Protein AF-A0A4V6XVM8-F1 (afdb_monomer_lite)

Foldseek 3Di:
DKDFPDDDQQKTKMKDKDADPDQDQDPFKDKDKDADDPDPPQKDWPWKWWADPVCRVPIGTDDCVQWDWDADPVGIMIMGMDGPDPSPCSDSMIMMMIMIGRVVSLFDWDWPDPDDDFDADPVCHDDFFDFRDATDTDGNVNDQFFDFDDDPDPDDCWGADGRGRGIGRD

Secondary structure (DSSP, 8-state):
-EEEEEEETTEEEEEEEEE-S--S---S-EEEEEEPPS--TT-EEEEEEEE-TT-TT-EEEPPGGGEEEEEETTEEEEEEEE----TT---SEEEEEEEEE-GGGGTS-EES-S------BTTBPPPTT-EEEE--EE-TT-PPP------SSSS-SEEE-TTT-EEEE-

Radius of gyration: 24.39 Å; chains: 1; bounding box: 61×29×64 Å

Organism: Steinernema carpocapsae (NCBI:txid34508)

Sequence (170 aa):
MQEEVGDFSGRRRFLAAFTHVNINKAVGPVLCAFNYPDVPPNFVVEQISHVDPQQSANRRTLNLDKIWVGQQEGGRTLNFVDDQLPPESSFDQLFYEVVLGDPDDLHKPTFGDDKYRIDVRADDWPKVGSNLGTVGARSPTHSEIRYHLVSNGNAPYFGVNTKTGETLES

pLDDT: mean 79.05, std 11.27, range [45.0, 93.31]

Structure (mmCIF, N/CA/C/O backbone):
data_AF-A0A4V6XVM8-F1
#
_entry.id   AF-A0A4V6XVM8-F1
#
loop_
_atom_site.group_PDB
_atom_site.id
_atom_site.type_symbol
_atom_site.label_atom_id
_atom_site.label_alt_id
_atom_site.label_comp_id
_atom_site.label_asym_id
_atom_site.label_entity_id
_atom_site.label_seq_id
_atom_site.pdbx_PDB_ins_code
_atom_site.Cartn_x
_atom_site.Cartn_y
_atom_site.Cartn_z
_atom_site.occupancy
_atom_site.B_iso_or_equiv
_atom_site.auth_seq_id
_atom_site.auth_comp_id
_atom_site.auth_asym_id
_atom_site.auth_atom_id
_atom_site.pdbx_PDB_model_num
ATOM 1 N N . MET A 1 1 ? 7.749 -7.940 -23.009 1.00 62.88 1 MET A N 1
ATOM 2 C CA . MET A 1 1 ? 6.461 -8.636 -22.753 1.00 62.88 1 MET A CA 1
ATOM 3 C C . MET A 1 1 ? 5.921 -8.126 -21.426 1.00 62.88 1 MET A C 1
ATOM 5 O O . MET A 1 1 ? 6.738 -7.871 -20.552 1.00 62.88 1 MET A O 1
ATOM 9 N N . GLN A 1 2 ? 4.611 -7.927 -21.286 1.00 68.12 2 GLN A N 1
ATOM 10 C CA . GLN A 1 2 ? 3.985 -7.458 -20.045 1.00 68.12 2 GLN A CA 1
ATOM 11 C C . GLN A 1 2 ? 2.828 -8.387 -19.689 1.00 68.12 2 GLN A C 1
ATOM 13 O O . GLN A 1 2 ? 2.038 -8.730 -20.566 1.00 68.12 2 GLN A O 1
ATOM 18 N N . GLU A 1 3 ? 2.742 -8.764 -18.420 1.00 79.75 3 GLU A N 1
ATOM 19 C CA . GLU A 1 3 ? 1.711 -9.653 -17.893 1.00 79.75 3 GLU A CA 1
ATOM 20 C C . GLU A 1 3 ? 1.227 -9.131 -16.537 1.00 79.75 3 GLU A C 1
ATOM 22 O O . GLU A 1 3 ? 2.029 -8.732 -15.691 1.00 79.75 3 GLU A O 1
ATOM 27 N N . GLU A 1 4 ? -0.088 -9.090 -16.329 1.00 78.75 4 GLU A N 1
ATOM 28 C CA . GLU A 1 4 ? -0.652 -8.865 -14.998 1.00 78.75 4 GLU A CA 1
ATOM 29 C C . GLU A 1 4 ? -0.533 -10.160 -14.200 1.00 78.75 4 GLU A C 1
ATOM 31 O O . GLU A 1 4 ? -1.024 -11.204 -14.619 1.00 78.75 4 GLU A O 1
ATOM 36 N N . VAL A 1 5 ? 0.135 -10.092 -13.052 1.00 77.75 5 VAL A N 1
ATOM 37 C CA . VAL A 1 5 ? 0.465 -11.277 -12.249 1.00 77.75 5 VAL A CA 1
ATOM 38 C C . VAL A 1 5 ? -0.345 -11.358 -10.952 1.00 77.75 5 VAL A C 1
ATOM 40 O O . VAL A 1 5 ? -0.203 -12.326 -10.207 1.00 77.75 5 VAL A O 1
ATOM 43 N N . GLY A 1 6 ? -1.210 -10.374 -10.670 1.00 73.31 6 GLY A N 1
ATOM 44 C CA . GLY A 1 6 ? -2.211 -10.487 -9.607 1.00 73.31 6 GLY A CA 1
ATOM 45 C C . GLY A 1 6 ? -2.846 -9.179 -9.122 1.00 73.31 6 GLY A C 1
ATOM 46 O O . GLY A 1 6 ? -2.310 -8.084 -9.313 1.00 73.31 6 GLY A O 1
ATOM 47 N N . ASP A 1 7 ? -3.964 -9.352 -8.412 1.00 67.69 7 ASP A N 1
ATOM 48 C CA . ASP A 1 7 ? -4.697 -8.344 -7.639 1.00 67.69 7 ASP A CA 1
ATOM 49 C C . ASP A 1 7 ? -4.656 -8.734 -6.154 1.00 67.69 7 ASP A C 1
ATOM 51 O O . ASP A 1 7 ? -4.994 -9.866 -5.795 1.00 67.69 7 ASP A O 1
ATOM 55 N N . PHE A 1 8 ? -4.215 -7.830 -5.282 1.00 60.00 8 PHE A N 1
ATOM 56 C CA . PHE A 1 8 ? -4.250 -8.050 -3.836 1.00 60.00 8 PHE A CA 1
ATOM 57 C C . PHE A 1 8 ? -4.456 -6.732 -3.097 1.00 60.00 8 PHE A C 1
ATOM 59 O O . PHE A 1 8 ? -3.698 -5.777 -3.258 1.00 60.00 8 PHE A O 1
ATOM 66 N N . SER A 1 9 ? -5.469 -6.699 -2.227 1.00 62.19 9 SER A N 1
ATOM 67 C CA . SER A 1 9 ? -5.700 -5.593 -1.287 1.00 62.19 9 SER A CA 1
ATOM 68 C C . SER A 1 9 ? -5.725 -4.206 -1.953 1.00 62.19 9 SER A C 1
ATOM 70 O O . SER A 1 9 ? -5.069 -3.290 -1.461 1.00 62.19 9 SER A O 1
ATOM 72 N N . GLY A 1 10 ? -6.419 -4.072 -3.090 1.00 69.44 10 GLY A N 1
ATOM 73 C CA . GLY A 1 10 ? -6.536 -2.801 -3.822 1.00 69.44 10 GLY A CA 1
ATOM 74 C C . GLY A 1 10 ? -5.326 -2.448 -4.696 1.00 69.44 10 GLY A C 1
ATOM 75 O O . GLY A 1 10 ? -5.303 -1.385 -5.308 1.00 69.44 10 GLY A O 1
ATOM 76 N N . ARG A 1 11 ? -4.325 -3.332 -4.795 1.00 78.81 11 ARG A N 1
ATOM 77 C CA . ARG A 1 11 ? -3.128 -3.141 -5.626 1.00 78.81 11 ARG A CA 1
ATOM 78 C C . ARG A 1 11 ? -3.167 -4.014 -6.866 1.00 78.81 11 ARG A C 1
ATOM 80 O O . ARG A 1 11 ? -3.617 -5.156 -6.829 1.00 78.81 11 ARG A O 1
ATOM 87 N N . ARG A 1 12 ? -2.617 -3.491 -7.956 1.00 82.31 12 ARG A N 1
ATOM 88 C CA . ARG A 1 12 ? -2.379 -4.209 -9.209 1.00 82.31 12 ARG A CA 1
ATOM 89 C C . ARG A 1 12 ? -0.889 -4.453 -9.375 1.00 82.31 12 ARG A C 1
ATOM 91 O O . ARG A 1 12 ? -0.083 -3.536 -9.202 1.00 82.31 12 ARG A O 1
ATOM 98 N N . ARG A 1 13 ? -0.521 -5.684 -9.718 1.00 84.44 13 ARG A N 1
ATOM 99 C CA . ARG A 1 13 ? 0.873 -6.082 -9.911 1.00 84.44 13 ARG A CA 1
ATOM 100 C C . ARG A 1 13 ? 1.098 -6.574 -11.328 1.00 84.44 13 ARG A C 1
ATOM 102 O O . ARG A 1 13 ? 0.418 -7.481 -11.800 1.00 84.44 13 ARG A O 1
ATOM 109 N N . PHE A 1 14 ? 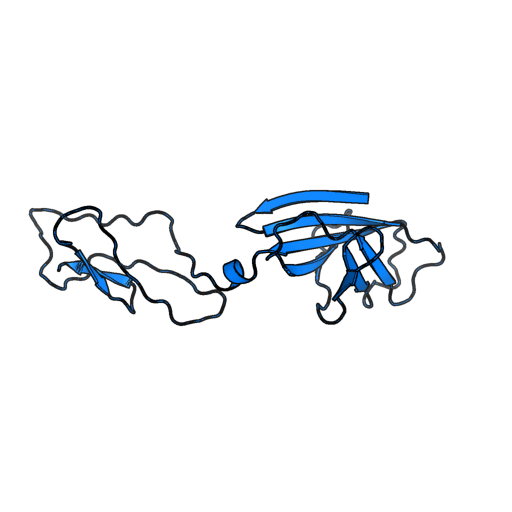2.115 -6.017 -11.966 1.00 85.69 14 PHE A N 1
ATOM 110 C CA . PHE A 1 14 ? 2.497 -6.345 -13.332 1.00 85.69 14 PHE A CA 1
ATOM 111 C C . PHE A 1 14 ? 3.947 -6.804 -13.375 1.00 85.69 14 PHE A C 1
ATOM 113 O O . PHE A 1 14 ? 4.802 -6.227 -12.707 1.00 85.69 14 PHE A O 1
ATOM 120 N N . LEU A 1 15 ? 4.223 -7.815 -14.189 1.00 84.12 15 LEU A N 1
ATOM 121 C CA . LEU A 1 15 ? 5.567 -8.238 -14.544 1.00 84.12 15 LEU A CA 1
ATOM 122 C C . LEU A 1 15 ? 5.879 -7.740 -15.956 1.00 84.12 15 LEU A C 1
ATOM 124 O O . LEU A 1 15 ? 5.126 -7.986 -16.899 1.00 84.12 15 LEU A O 1
ATOM 128 N N . ALA A 1 16 ? 6.996 -7.039 -16.103 1.00 82.56 16 ALA A N 1
ATOM 129 C CA . ALA A 1 16 ? 7.480 -6.527 -17.373 1.00 82.56 16 ALA A CA 1
ATOM 130 C C . ALA A 1 16 ? 8.868 -7.099 -17.675 1.00 82.56 16 ALA A C 1
ATOM 132 O O . ALA A 1 16 ? 9.799 -6.966 -16.882 1.00 82.56 16 ALA A O 1
ATOM 133 N N . ALA A 1 17 ? 8.996 -7.722 -18.844 1.00 79.00 17 ALA A N 1
ATOM 134 C CA . ALA A 1 17 ? 10.245 -8.244 -19.379 1.00 79.00 17 ALA A CA 1
ATOM 135 C C . ALA A 1 17 ? 10.784 -7.310 -20.468 1.00 79.00 17 ALA A C 1
ATOM 137 O O . ALA A 1 17 ? 10.093 -7.040 -21.463 1.00 79.00 17 ALA A O 1
ATOM 138 N N . PHE A 1 18 ? 12.026 -6.871 -20.290 1.00 71.94 18 PHE A N 1
ATOM 139 C CA . PHE A 1 18 ? 12.750 -5.977 -21.182 1.00 71.94 18 PHE A CA 1
ATOM 140 C C . PHE A 1 18 ? 13.878 -6.747 -21.853 1.00 71.94 18 PHE A C 1
ATOM 142 O O . PHE A 1 18 ? 14.756 -7.296 -21.190 1.00 71.94 18 PHE A O 1
ATOM 149 N N . THR A 1 19 ? 13.861 -6.783 -23.182 1.00 63.94 19 THR A N 1
ATOM 150 C CA . THR A 1 19 ? 14.954 -7.349 -23.973 1.00 63.94 19 THR A CA 1
ATOM 151 C C . THR A 1 19 ? 15.962 -6.245 -24.255 1.00 63.94 19 THR A C 1
ATOM 153 O O . THR A 1 19 ? 15.602 -5.200 -24.800 1.00 63.94 19 THR A O 1
ATOM 156 N N . HIS A 1 20 ? 17.218 -6.450 -23.869 1.00 60.12 20 HIS A N 1
ATOM 157 C CA . HIS A 1 20 ? 18.262 -5.459 -24.100 1.00 60.12 20 HIS A CA 1
ATOM 158 C C . HIS A 1 20 ? 18.652 -5.451 -25.588 1.00 60.12 20 HIS A C 1
ATOM 160 O O . HIS A 1 20 ? 18.952 -6.497 -26.158 1.00 60.12 20 HIS A O 1
ATOM 166 N N . VAL A 1 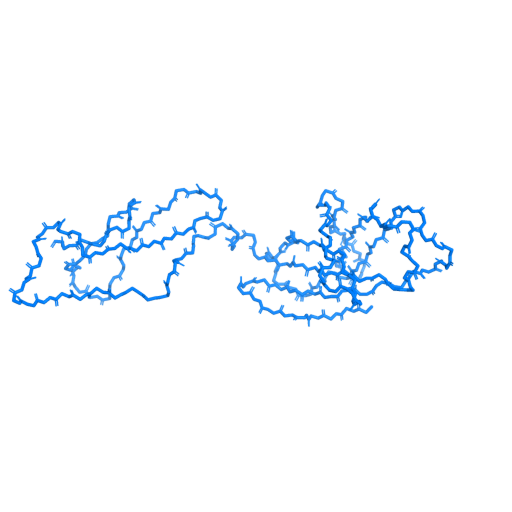21 ? 18.653 -4.281 -26.239 1.00 52.34 21 VAL A N 1
ATOM 167 C CA . VAL A 1 21 ? 18.908 -4.174 -27.696 1.00 52.34 21 VAL A CA 1
ATOM 168 C C . VAL A 1 21 ? 20.412 -4.217 -28.034 1.00 52.34 21 VAL A C 1
ATOM 170 O O . VAL A 1 21 ? 20.781 -4.388 -29.190 1.00 52.34 21 VAL A O 1
ATOM 173 N N . ASN A 1 22 ? 21.304 -4.127 -27.038 1.00 46.09 22 ASN A N 1
ATOM 174 C CA . ASN A 1 22 ? 22.755 -4.238 -27.232 1.00 46.09 22 ASN A CA 1
ATOM 175 C C . ASN A 1 22 ? 23.372 -5.297 -26.309 1.00 46.09 22 ASN A C 1
ATOM 177 O O . ASN A 1 22 ? 23.308 -5.183 -25.087 1.00 46.09 22 ASN A O 1
ATOM 181 N N . ILE A 1 23 ? 23.997 -6.305 -26.922 1.00 45.00 23 ILE A N 1
ATOM 182 C CA . ILE A 1 23 ? 24.471 -7.566 -26.317 1.00 45.00 23 ILE A CA 1
ATOM 183 C C . ILE A 1 23 ? 25.898 -7.455 -25.741 1.00 45.00 23 ILE A C 1
ATOM 185 O O . ILE A 1 23 ? 26.593 -8.449 -25.553 1.00 45.00 23 ILE A O 1
ATOM 189 N N . ASN A 1 24 ? 26.370 -6.249 -25.431 1.00 45.44 24 ASN A N 1
ATOM 190 C CA . ASN A 1 24 ? 27.608 -6.092 -24.674 1.00 45.44 24 ASN A CA 1
ATOM 191 C C . ASN A 1 24 ? 27.225 -5.778 -23.234 1.00 45.44 24 ASN A C 1
ATOM 193 O O . ASN A 1 24 ? 26.789 -4.662 -22.971 1.00 45.44 24 ASN A O 1
ATOM 197 N N . LYS A 1 25 ? 27.335 -6.802 -22.367 1.00 53.25 25 LYS A N 1
ATOM 198 C CA . LYS A 1 25 ? 27.224 -6.787 -20.893 1.00 53.25 25 LYS A CA 1
ATOM 199 C C . LYS A 1 25 ? 26.975 -5.379 -20.354 1.00 53.25 25 LYS A C 1
ATOM 201 O O . LYS A 1 25 ? 27.905 -4.574 -20.344 1.00 53.25 25 LYS A O 1
ATOM 206 N N . ALA A 1 26 ? 25.736 -5.071 -19.972 1.00 52.47 26 ALA A N 1
ATOM 207 C CA . ALA A 1 26 ? 25.386 -3.745 -19.484 1.00 52.47 26 ALA A CA 1
ATOM 208 C C . ALA A 1 26 ? 26.223 -3.424 -18.233 1.00 52.47 26 ALA A C 1
ATOM 210 O O . ALA A 1 26 ? 25.958 -3.918 -17.142 1.00 52.47 26 ALA A O 1
ATOM 211 N N . VAL A 1 27 ? 27.269 -2.617 -18.406 1.00 55.53 27 VAL A N 1
ATOM 212 C CA . VAL A 1 27 ? 28.025 -2.022 -17.306 1.00 55.53 27 VAL A CA 1
ATOM 213 C C . VAL A 1 27 ? 27.493 -0.603 -17.152 1.00 55.53 27 VAL A C 1
ATOM 215 O O . VAL A 1 27 ? 27.969 0.314 -17.818 1.00 55.53 27 VAL A O 1
ATOM 218 N N . GLY A 1 28 ? 26.463 -0.427 -16.323 1.00 67.00 28 GLY A N 1
ATOM 219 C CA . GLY A 1 28 ? 25.932 0.895 -15.988 1.00 67.00 28 GLY A CA 1
ATOM 220 C C . GLY A 1 28 ? 24.405 1.004 -16.006 1.00 67.00 28 GLY A C 1
ATOM 221 O O . GLY A 1 28 ? 23.713 -0.010 -16.090 1.00 67.00 28 GLY A O 1
ATOM 222 N N . PRO A 1 29 ? 23.879 2.239 -15.896 1.00 76.94 29 PRO A N 1
ATOM 223 C CA . PRO A 1 29 ? 22.449 2.477 -15.779 1.00 76.94 29 PRO A CA 1
ATOM 224 C C . PRO A 1 29 ? 21.668 2.084 -17.030 1.00 76.94 29 PRO A C 1
ATOM 226 O O . PRO A 1 29 ? 22.068 2.417 -18.146 1.00 76.94 29 PRO A O 1
ATOM 229 N N . VAL A 1 30 ? 20.516 1.448 -16.833 1.00 80.69 30 VAL A N 1
ATOM 230 C CA . VAL A 1 30 ? 19.588 1.083 -17.907 1.00 80.69 30 VAL A CA 1
ATOM 231 C C . VAL A 1 30 ? 18.341 1.951 -17.814 1.00 80.69 30 VAL A C 1
ATOM 233 O O . VAL A 1 30 ? 17.732 2.075 -16.753 1.00 80.69 30 VAL A O 1
ATOM 236 N N . LEU A 1 31 ? 17.968 2.565 -18.938 1.00 84.06 31 LEU A N 1
ATOM 237 C CA . LEU A 1 31 ? 16.691 3.251 -19.094 1.00 84.06 31 LEU A CA 1
ATOM 238 C C . LEU A 1 31 ? 15.644 2.247 -19.573 1.00 84.06 31 LEU A C 1
ATOM 240 O O . LEU A 1 31 ? 15.772 1.676 -20.656 1.00 84.06 31 LEU A O 1
ATOM 244 N N . CYS A 1 32 ? 14.590 2.090 -18.788 1.00 83.88 32 CYS A N 1
ATOM 245 C CA . CYS A 1 32 ? 13.455 1.239 -19.096 1.00 83.88 32 CYS A CA 1
ATOM 246 C C . CYS A 1 32 ? 12.224 2.103 -19.368 1.00 83.88 32 CYS A C 1
ATOM 248 O O . CYS A 1 32 ? 11.963 3.077 -18.661 1.00 83.88 32 CYS A O 1
ATOM 250 N N . ALA A 1 33 ? 11.448 1.725 -20.380 1.00 86.06 33 ALA A N 1
ATOM 251 C CA . ALA A 1 33 ? 10.187 2.367 -20.722 1.00 86.06 33 ALA A CA 1
ATOM 252 C C . ALA A 1 33 ? 9.150 1.296 -21.057 1.00 86.06 33 ALA A C 1
ATOM 254 O O . ALA A 1 33 ? 9.410 0.417 -21.880 1.00 86.06 33 ALA A O 1
ATOM 255 N N . PHE A 1 34 ? 7.984 1.356 -20.422 1.00 84.31 34 PHE A N 1
ATOM 256 C CA . PHE A 1 34 ? 6.887 0.433 -20.693 1.00 84.31 34 PHE A CA 1
ATOM 257 C C . PHE A 1 34 ? 5.545 1.157 -20.716 1.00 84.31 34 PHE A C 1
ATOM 259 O O . PHE A 1 34 ? 5.373 2.198 -20.079 1.00 84.31 34 PHE A O 1
ATOM 266 N N . ASN A 1 35 ? 4.592 0.608 -21.466 1.00 87.12 35 ASN A N 1
ATOM 267 C CA . ASN A 1 35 ? 3.253 1.175 -21.558 1.00 87.12 35 ASN A CA 1
ATOM 268 C C . ASN A 1 35 ? 2.613 1.194 -20.172 1.00 87.12 35 ASN A C 1
ATOM 270 O O . ASN A 1 35 ? 2.585 0.179 -19.475 1.00 87.12 35 ASN A O 1
ATOM 274 N N . TYR A 1 36 ? 2.106 2.354 -19.769 1.00 86.19 36 TYR A N 1
ATOM 275 C CA . TYR A 1 36 ? 1.435 2.469 -18.488 1.00 86.19 36 TYR A CA 1
ATOM 276 C C . TYR A 1 36 ? 0.210 1.536 -18.492 1.00 86.19 36 TYR A C 1
ATOM 278 O O . TYR A 1 36 ? -0.560 1.588 -19.455 1.00 86.19 36 TYR A O 1
ATOM 286 N N . PRO A 1 37 ? 0.033 0.669 -17.478 1.00 85.06 37 PRO A N 1
ATOM 287 C CA . PRO A 1 37 ? -1.048 -0.309 -17.485 1.00 85.06 37 PRO A CA 1
ATOM 288 C C . PRO A 1 37 ? -2.425 0.365 -17.471 1.00 85.06 37 PRO A C 1
ATOM 290 O O . PRO A 1 37 ? -2.569 1.470 -16.945 1.00 85.06 37 PRO A O 1
ATOM 293 N N . ASP A 1 38 ? -3.437 -0.314 -18.011 1.00 86.44 38 ASP A N 1
ATOM 294 C CA . ASP A 1 38 ? -4.829 0.136 -17.922 1.00 86.44 38 ASP A CA 1
ATOM 295 C C . ASP A 1 38 ? -5.358 -0.115 -16.500 1.00 86.44 38 ASP A C 1
ATOM 297 O O . ASP A 1 38 ? -5.842 -1.195 -16.164 1.00 86.44 38 ASP A O 1
ATOM 301 N N . VAL A 1 39 ? -5.152 0.867 -15.623 1.00 85.44 39 VAL A N 1
ATOM 302 C CA . VAL A 1 39 ? -5.564 0.858 -14.212 1.00 85.44 39 VAL A CA 1
ATOM 303 C C . VAL A 1 39 ? -6.444 2.074 -13.918 1.00 85.44 39 VAL A C 1
ATOM 305 O O . VAL A 1 39 ? -6.398 3.054 -14.669 1.00 85.44 39 VAL A O 1
ATOM 308 N N . PRO A 1 40 ? -7.231 2.059 -12.823 1.00 84.88 40 PRO A N 1
ATOM 309 C CA . PRO A 1 40 ? -8.036 3.211 -12.440 1.00 84.88 40 PRO A CA 1
ATOM 310 C C . PRO A 1 40 ? -7.217 4.518 -12.390 1.00 84.88 40 PRO A C 1
ATOM 312 O O . PRO A 1 40 ? -6.057 4.494 -11.974 1.00 84.88 40 PRO A O 1
ATOM 315 N N . PRO A 1 41 ? -7.788 5.676 -12.779 1.00 82.50 41 PRO A N 1
ATOM 316 C CA . PRO A 1 41 ? -7.028 6.921 -12.948 1.00 82.50 41 PRO A CA 1
ATOM 317 C C . PRO A 1 41 ? -6.317 7.430 -11.689 1.00 82.50 41 PRO A C 1
ATOM 319 O O . PRO A 1 41 ? -5.347 8.176 -11.799 1.00 82.50 41 PRO A O 1
ATOM 322 N N . ASN A 1 42 ? -6.816 7.057 -10.511 1.00 82.75 42 ASN A N 1
ATOM 323 C CA . ASN A 1 42 ? -6.252 7.422 -9.217 1.00 82.75 42 ASN A CA 1
ATOM 324 C C . ASN A 1 42 ? -5.035 6.575 -8.826 1.00 82.75 42 ASN A C 1
ATOM 326 O O . ASN A 1 42 ? -4.331 6.955 -7.898 1.00 82.75 42 ASN A O 1
ATOM 330 N N . PHE A 1 43 ? -4.759 5.462 -9.510 1.00 85.44 43 PHE A N 1
ATOM 331 C CA . PHE A 1 43 ? -3.646 4.593 -9.147 1.00 85.44 43 PHE A CA 1
ATOM 332 C C . PHE A 1 43 ? -2.303 5.270 -9.430 1.00 85.44 43 PHE A C 1
ATOM 334 O O . PHE A 1 43 ? -2.077 5.849 -10.497 1.00 85.44 43 PHE A O 1
ATOM 341 N N . VAL A 1 44 ? -1.386 5.144 -8.475 1.00 85.75 44 VAL A N 1
ATOM 342 C CA . VAL A 1 44 ? -0.005 5.615 -8.584 1.00 85.75 44 VAL A CA 1
ATOM 343 C C . VAL A 1 44 ? 0.959 4.439 -8.542 1.00 85.75 44 VAL A C 1
ATOM 345 O O . VAL A 1 44 ? 0.618 3.343 -8.101 1.00 85.75 44 VAL A O 1
ATOM 348 N N . VAL A 1 45 ? 2.179 4.659 -9.029 1.00 87.75 45 VAL A N 1
ATOM 349 C CA . VAL A 1 45 ? 3.252 3.665 -8.931 1.00 87.75 45 VAL A CA 1
ATOM 350 C C . VAL A 1 45 ? 3.757 3.672 -7.496 1.00 87.75 45 VAL A C 1
ATOM 352 O O . VAL A 1 45 ? 4.334 4.662 -7.056 1.00 87.75 45 VAL A O 1
ATOM 355 N N . GLU A 1 46 ? 3.545 2.577 -6.776 1.00 84.06 46 GLU A N 1
ATOM 356 C CA . GLU A 1 46 ? 4.017 2.431 -5.396 1.00 84.06 46 GLU A CA 1
ATOM 357 C C . GLU A 1 46 ? 5.444 1.886 -5.358 1.00 84.06 46 GLU A C 1
ATOM 359 O O . GLU A 1 46 ? 6.260 2.290 -4.532 1.00 84.06 46 GLU A O 1
ATOM 364 N N . GLN A 1 47 ? 5.746 0.939 -6.249 1.00 86.94 47 GLN A N 1
ATOM 365 C CA . GLN A 1 47 ? 7.007 0.216 -6.221 1.00 86.94 47 GLN A CA 1
ATOM 366 C C . GLN A 1 47 ? 7.357 -0.327 -7.601 1.00 86.94 47 GLN A C 1
ATOM 368 O O . GLN A 1 47 ? 6.519 -0.904 -8.292 1.00 86.94 47 GLN A O 1
ATOM 373 N N . ILE A 1 48 ? 8.634 -0.221 -7.961 1.00 88.81 48 ILE A N 1
ATOM 374 C CA . ILE A 1 48 ? 9.237 -1.018 -9.029 1.00 88.81 48 ILE A CA 1
ATOM 375 C C . ILE A 1 48 ? 10.353 -1.844 -8.412 1.00 88.81 48 ILE A C 1
ATOM 377 O O . ILE A 1 48 ? 11.121 -1.361 -7.576 1.00 88.81 48 ILE A O 1
ATOM 381 N N . SER A 1 49 ? 10.439 -3.113 -8.781 1.00 89.19 49 SER A N 1
ATOM 382 C CA . SER A 1 49 ? 11.507 -3.990 -8.324 1.00 89.19 49 SER A CA 1
ATOM 383 C C . SER A 1 49 ? 12.088 -4.791 -9.461 1.00 89.19 49 SER A C 1
ATOM 385 O O . SER A 1 49 ? 11.341 -5.394 -10.219 1.00 89.19 49 SER A O 1
ATOM 387 N N . HIS A 1 50 ? 13.412 -4.847 -9.534 1.00 87.50 50 HIS A N 1
ATOM 388 C CA . HIS A 1 50 ? 14.090 -5.848 -10.340 1.00 87.50 50 HIS A CA 1
ATOM 389 C C . HIS A 1 50 ? 13.859 -7.227 -9.715 1.00 87.50 50 HIS A C 1
ATOM 391 O O . HIS A 1 50 ? 13.989 -7.386 -8.494 1.00 87.50 50 HIS A O 1
ATOM 397 N N . VAL A 1 51 ? 13.505 -8.199 -10.548 1.00 85.12 51 VAL A N 1
ATOM 398 C CA . VAL A 1 51 ? 13.241 -9.581 -10.156 1.00 85.12 51 VAL A CA 1
ATOM 399 C C . VAL A 1 51 ? 14.146 -10.486 -10.974 1.00 85.12 51 VAL A C 1
ATOM 401 O O . VAL A 1 51 ? 14.142 -10.423 -12.198 1.00 85.12 51 VAL A O 1
ATOM 404 N N . ASP A 1 52 ? 14.896 -11.355 -10.304 1.00 76.88 52 ASP A N 1
ATOM 405 C CA . ASP A 1 52 ? 15.565 -12.465 -10.975 1.00 76.88 52 ASP A CA 1
ATOM 406 C C . ASP A 1 52 ? 14.592 -13.659 -11.049 1.00 76.88 52 ASP A C 1
ATOM 408 O O . ASP A 1 52 ? 14.232 -14.216 -10.006 1.00 76.88 52 ASP A O 1
ATOM 412 N N . PRO A 1 53 ? 14.134 -14.076 -12.245 1.00 67.25 53 PRO A N 1
ATOM 413 C CA . PRO A 1 53 ? 13.210 -15.200 -12.376 1.00 67.25 53 PRO A CA 1
ATOM 414 C C . PRO A 1 53 ? 13.831 -16.543 -11.965 1.00 67.25 53 PRO A C 1
ATOM 416 O O . PRO A 1 53 ? 13.094 -17.466 -11.623 1.00 67.25 53 PRO A O 1
ATOM 419 N N . GLN A 1 54 ? 15.163 -16.675 -11.975 1.00 66.12 54 GLN A N 1
ATOM 420 C CA . GLN A 1 54 ? 15.859 -17.882 -11.518 1.00 66.12 54 GLN A CA 1
ATOM 421 C C . GLN A 1 54 ? 16.123 -17.868 -10.008 1.00 66.12 54 GLN A C 1
ATOM 423 O O . GLN A 1 54 ? 16.322 -18.923 -9.405 1.00 66.12 54 GLN A O 1
ATOM 428 N N . GLN A 1 55 ? 16.098 -16.689 -9.384 1.00 64.12 55 GLN A N 1
ATOM 429 C CA . GLN A 1 55 ? 16.316 -16.500 -7.952 1.00 64.12 55 GLN A CA 1
ATOM 430 C C . GLN A 1 55 ? 15.269 -15.541 -7.383 1.00 64.12 55 GLN A C 1
ATOM 432 O O . GLN A 1 55 ? 15.592 -14.440 -6.953 1.00 64.12 55 GLN A O 1
ATOM 437 N N . SER A 1 56 ? 14.006 -15.968 -7.339 1.00 57.53 56 SER A N 1
ATOM 438 C CA . SER A 1 56 ? 12.860 -15.130 -6.940 1.00 57.53 56 SER A CA 1
ATOM 439 C C . SER A 1 56 ? 12.968 -14.479 -5.548 1.00 57.53 56 SER A C 1
ATOM 441 O O . SER A 1 56 ? 12.267 -13.506 -5.272 1.00 57.53 56 SER A O 1
ATOM 443 N N . ALA A 1 57 ? 13.859 -14.970 -4.677 1.00 57.91 57 ALA A N 1
ATOM 444 C CA . ALA A 1 57 ? 14.192 -14.346 -3.394 1.00 57.91 57 ALA A CA 1
ATOM 445 C C . ALA A 1 57 ? 15.049 -13.066 -3.528 1.00 57.91 57 ALA A C 1
ATOM 447 O O . ALA A 1 57 ? 15.048 -12.228 -2.628 1.00 57.91 57 ALA A O 1
ATOM 448 N N . ASN A 1 58 ? 15.744 -12.880 -4.652 1.00 65.69 58 ASN A N 1
ATOM 449 C CA . ASN A 1 58 ? 16.558 -11.706 -4.953 1.00 65.69 58 ASN A CA 1
ATOM 450 C C . ASN A 1 58 ? 15.719 -10.657 -5.683 1.00 65.69 58 ASN A C 1
ATOM 452 O O . ASN A 1 58 ? 15.845 -10.424 -6.886 1.00 65.69 58 ASN A O 1
ATOM 456 N N . ARG A 1 59 ? 14.846 -10.006 -4.915 1.00 79.50 59 ARG A N 1
ATOM 457 C CA . ARG A 1 59 ? 14.093 -8.836 -5.357 1.00 79.50 59 ARG A CA 1
ATOM 458 C C . ARG A 1 59 ? 14.776 -7.570 -4.857 1.00 79.50 59 ARG A C 1
ATOM 460 O O . ARG A 1 59 ? 14.974 -7.408 -3.655 1.00 79.50 59 ARG A O 1
ATOM 467 N N . ARG A 1 60 ? 15.083 -6.640 -5.764 1.00 86.94 60 ARG A N 1
ATOM 468 C CA . ARG A 1 60 ? 15.625 -5.319 -5.404 1.00 86.94 60 ARG A CA 1
ATOM 469 C C . ARG A 1 60 ? 14.650 -4.223 -5.794 1.00 86.94 60 ARG A C 1
ATOM 471 O O . ARG A 1 60 ? 14.333 -4.075 -6.969 1.00 86.94 60 ARG A O 1
ATOM 478 N N . THR A 1 61 ? 14.224 -3.426 -4.822 1.00 87.75 61 THR A N 1
ATOM 479 C CA . THR A 1 61 ? 13.404 -2.233 -5.059 1.00 87.75 61 THR A CA 1
ATOM 480 C C . THR A 1 61 ? 14.254 -1.094 -5.612 1.00 87.75 61 THR A C 1
ATOM 482 O O . THR A 1 61 ? 15.338 -0.821 -5.099 1.00 87.75 61 THR A O 1
ATOM 485 N N . LEU A 1 62 ? 13.762 -0.442 -6.664 1.00 86.38 62 LEU A N 1
ATOM 486 C CA . LEU A 1 62 ? 14.403 0.723 -7.270 1.00 86.38 62 LEU A CA 1
ATOM 487 C C . LEU A 1 62 ? 14.049 1.997 -6.492 1.00 86.38 62 LEU A C 1
ATOM 489 O O . LEU A 1 62 ? 13.005 2.069 -5.844 1.00 86.38 62 LEU A O 1
ATOM 493 N N . ASN A 1 63 ? 14.902 3.020 -6.591 1.00 80.69 63 ASN A N 1
ATOM 494 C CA . ASN A 1 63 ? 14.576 4.343 -6.062 1.00 80.69 63 ASN A CA 1
ATOM 495 C C . ASN A 1 63 ? 13.482 5.004 -6.925 1.00 80.69 63 ASN A C 1
ATOM 497 O O . ASN A 1 63 ? 13.639 5.132 -8.141 1.00 80.69 63 ASN A O 1
ATOM 501 N N . LEU A 1 64 ? 12.402 5.452 -6.279 1.00 75.31 64 LEU A N 1
ATOM 502 C CA . LEU A 1 64 ? 11.264 6.109 -6.920 1.00 75.31 64 LEU A CA 1
ATOM 503 C C . LEU A 1 64 ? 11.618 7.466 -7.554 1.00 75.31 64 LEU A C 1
ATOM 505 O O . LEU A 1 64 ? 10.971 7.849 -8.523 1.00 75.31 64 LEU A O 1
ATOM 509 N N . ASP A 1 65 ? 12.678 8.149 -7.103 1.00 82.69 65 ASP A N 1
ATOM 510 C CA . ASP A 1 65 ? 13.119 9.444 -7.667 1.00 82.69 65 ASP A CA 1
ATOM 511 C C . ASP A 1 65 ? 13.527 9.360 -9.147 1.00 82.69 65 ASP A C 1
ATOM 513 O O . ASP A 1 65 ? 13.682 10.369 -9.835 1.00 82.69 65 ASP A O 1
ATOM 517 N N . LYS A 1 66 ? 13.740 8.139 -9.641 1.00 82.62 66 LYS A N 1
ATOM 518 C CA . LYS A 1 66 ? 14.127 7.851 -11.022 1.00 82.62 66 LYS A CA 1
ATOM 519 C C . LYS A 1 66 ? 12.980 7.298 -11.844 1.00 82.62 66 LYS A C 1
ATOM 521 O O . LYS A 1 66 ? 13.238 6.718 -12.892 1.00 82.62 66 LYS A O 1
ATOM 526 N N . ILE A 1 67 ? 11.748 7.442 -11.371 1.00 87.19 67 ILE A N 1
ATOM 527 C CA . ILE A 1 67 ? 10.541 6.933 -12.008 1.00 87.19 67 ILE A CA 1
ATOM 528 C C . ILE A 1 67 ? 9.674 8.117 -12.423 1.00 87.19 67 ILE A C 1
ATOM 530 O O . ILE A 1 67 ? 9.391 9.006 -11.624 1.00 87.19 67 ILE A O 1
ATOM 534 N N . TRP A 1 68 ? 9.217 8.129 -13.672 1.00 89.00 68 TRP A N 1
ATOM 535 C CA . TRP A 1 68 ? 8.302 9.159 -14.154 1.00 89.00 68 TRP A CA 1
ATOM 536 C C . TRP A 1 68 ? 7.331 8.617 -15.193 1.00 89.00 68 TRP A C 1
ATOM 538 O O . TRP A 1 68 ? 7.649 7.742 -16.001 1.00 89.00 68 TRP A O 1
ATOM 548 N N . VAL A 1 69 ? 6.127 9.181 -15.204 1.00 88.44 69 VAL A N 1
ATOM 549 C CA . VAL A 1 69 ? 5.123 8.897 -16.230 1.00 88.44 69 VAL A CA 1
ATOM 550 C C . VAL A 1 69 ? 5.248 9.946 -17.328 1.00 88.44 69 VAL A C 1
ATOM 552 O O . VAL A 1 69 ? 5.084 11.136 -17.078 1.00 88.44 69 VAL A O 1
ATOM 555 N N . GLY A 1 70 ? 5.557 9.503 -18.543 1.00 86.62 70 GLY A N 1
ATOM 556 C CA . GLY A 1 70 ? 5.531 10.326 -19.748 1.00 86.62 70 GLY A CA 1
ATOM 557 C C . GLY A 1 70 ? 4.226 10.146 -20.525 1.00 86.62 70 GLY A C 1
ATOM 558 O O . GLY A 1 70 ? 3.550 9.126 -20.392 1.00 86.62 70 GLY A O 1
ATOM 559 N N . GLN A 1 71 ? 3.900 11.122 -21.371 1.00 85.75 71 GLN A N 1
ATOM 560 C CA . GLN A 1 71 ? 2.812 11.043 -22.347 1.00 85.75 71 GLN A CA 1
ATOM 561 C C . GLN A 1 71 ? 3.416 10.947 -23.756 1.00 85.75 71 GLN A C 1
ATOM 563 O O . GLN A 1 71 ? 4.288 11.742 -24.102 1.00 85.75 71 GLN A O 1
ATOM 568 N N . GLN A 1 72 ? 2.962 9.990 -24.563 1.00 79.31 72 GLN A N 1
ATOM 569 C CA . GLN A 1 72 ? 3.355 9.810 -25.966 1.00 79.31 72 GLN A CA 1
ATOM 570 C C . GLN A 1 72 ? 2.105 9.662 -26.855 1.00 79.31 72 GLN A C 1
ATOM 572 O O . GLN A 1 72 ? 0.999 9.475 -26.344 1.00 79.31 72 GLN A O 1
ATOM 577 N N . GLU A 1 73 ? 2.260 9.735 -28.185 1.00 72.12 73 GLU A N 1
ATOM 578 C CA . GLU A 1 73 ? 1.146 9.624 -29.154 1.00 72.12 73 GLU A CA 1
ATOM 579 C C . GLU A 1 73 ? 0.335 8.317 -29.017 1.00 72.12 73 GLU A C 1
ATOM 581 O O . GLU A 1 73 ? -0.826 8.275 -29.412 1.00 72.12 73 GLU A O 1
ATOM 586 N N . GLY A 1 74 ? 0.909 7.272 -28.405 1.00 70.81 74 GLY A N 1
ATOM 587 C CA . GLY A 1 74 ? 0.258 5.983 -28.136 1.00 70.81 74 GLY A CA 1
ATOM 588 C C . GLY A 1 74 ? -0.297 5.793 -26.718 1.00 70.81 74 GLY A C 1
ATOM 589 O O . GLY A 1 74 ? -0.746 4.695 -26.403 1.00 70.81 74 GLY A O 1
ATOM 590 N N . GLY A 1 75 ? -0.255 6.815 -25.854 1.00 83.69 75 GLY A N 1
ATOM 591 C CA . GLY A 1 75 ? -0.733 6.739 -24.470 1.00 83.69 75 GLY A CA 1
ATOM 592 C C . GLY A 1 75 ? 0.315 7.139 -23.431 1.00 83.69 75 GLY A C 1
ATOM 593 O O . GLY A 1 75 ? 1.285 7.839 -23.723 1.00 83.69 75 GLY A O 1
ATOM 594 N N . ARG A 1 76 ? 0.090 6.729 -22.181 1.00 88.69 76 ARG A N 1
ATOM 595 C CA . ARG A 1 76 ? 1.030 6.960 -21.078 1.00 88.69 76 ARG A CA 1
ATOM 596 C C . ARG A 1 76 ? 2.120 5.892 -21.083 1.00 88.69 76 ARG A C 1
ATOM 598 O O . ARG A 1 76 ? 1.835 4.717 -21.291 1.00 88.69 76 ARG A O 1
ATOM 605 N N . THR A 1 77 ? 3.338 6.288 -20.741 1.00 88.50 77 THR A N 1
ATOM 606 C CA . THR A 1 77 ? 4.497 5.394 -20.617 1.00 88.50 77 THR A CA 1
ATOM 607 C C . THR A 1 77 ? 5.101 5.579 -19.234 1.00 88.50 77 THR A C 1
ATOM 609 O O . THR A 1 77 ? 5.402 6.709 -18.848 1.00 88.50 77 THR A O 1
ATOM 612 N N . LEU A 1 78 ? 5.286 4.500 -18.474 1.00 89.31 78 LEU A N 1
ATOM 613 C CA . LEU A 1 78 ? 6.096 4.546 -17.261 1.00 89.31 78 LEU A CA 1
ATOM 614 C C . LEU A 1 78 ? 7.563 4.355 -17.640 1.00 89.31 78 LEU A C 1
ATOM 616 O O . LEU A 1 78 ? 7.934 3.372 -18.281 1.00 89.31 78 LEU A O 1
ATOM 620 N N . ASN A 1 79 ? 8.390 5.307 -17.235 1.00 89.69 79 ASN A N 1
ATOM 621 C CA . ASN A 1 79 ? 9.819 5.312 -17.487 1.00 89.69 79 ASN A CA 1
ATOM 622 C C . ASN A 1 79 ? 10.556 5.220 -16.159 1.00 89.69 79 ASN A C 1
ATOM 624 O O . ASN A 1 79 ? 10.120 5.807 -15.164 1.00 89.69 79 ASN A O 1
ATOM 628 N N . PHE A 1 80 ? 11.672 4.502 -16.147 1.00 89.69 80 PHE A N 1
ATOM 629 C CA . PHE A 1 80 ? 12.535 4.443 -14.981 1.00 89.69 80 PHE A CA 1
ATOM 630 C C . PHE A 1 80 ? 13.989 4.155 -15.338 1.00 89.69 80 PHE A C 1
ATOM 632 O O . PHE A 1 80 ? 14.276 3.534 -16.360 1.00 89.69 80 PHE A O 1
ATOM 639 N N . VAL A 1 81 ? 14.911 4.600 -14.483 1.00 87.25 81 VAL A N 1
ATOM 640 C CA . VAL A 1 81 ? 16.338 4.273 -14.602 1.00 87.25 81 VAL A CA 1
ATOM 641 C C . VAL A 1 81 ? 16.739 3.295 -13.511 1.00 87.25 81 VAL A C 1
ATOM 643 O O . VAL A 1 81 ? 16.562 3.573 -12.325 1.00 87.25 81 VAL A O 1
ATOM 646 N N . ASP A 1 82 ? 17.341 2.184 -13.918 1.00 85.50 82 ASP A N 1
ATOM 647 C CA . ASP A 1 82 ? 17.985 1.241 -13.020 1.00 85.50 82 ASP A CA 1
ATOM 648 C C . ASP A 1 82 ? 19.508 1.396 -13.074 1.00 85.50 82 ASP A C 1
ATOM 650 O O . ASP A 1 82 ? 20.152 0.959 -14.023 1.00 85.50 82 ASP A O 1
ATOM 654 N N . ASP A 1 83 ? 20.094 2.037 -12.064 1.00 82.75 83 ASP A N 1
ATOM 655 C CA . ASP A 1 83 ? 21.532 2.317 -11.987 1.00 82.75 83 ASP A CA 1
ATOM 656 C C . ASP A 1 83 ? 22.321 1.372 -11.081 1.00 82.75 83 ASP A C 1
ATOM 658 O O . ASP A 1 83 ? 23.517 1.577 -10.890 1.00 82.75 83 ASP A O 1
ATOM 662 N N . GLN A 1 84 ? 21.674 0.351 -10.517 1.00 80.06 84 GLN A N 1
ATOM 663 C CA . GLN A 1 84 ? 22.333 -0.600 -9.613 1.00 80.06 84 GLN A CA 1
ATOM 664 C C . GLN A 1 84 ? 22.221 -2.037 -10.120 1.00 80.06 84 GLN A C 1
ATOM 666 O O . GLN A 1 84 ? 22.219 -2.986 -9.333 1.00 80.06 84 GLN A O 1
ATOM 671 N N . LEU A 1 85 ? 22.119 -2.207 -11.439 1.00 75.56 85 LEU A N 1
ATOM 672 C CA . LEU A 1 85 ? 22.246 -3.522 -12.047 1.00 75.56 85 LEU A CA 1
ATOM 673 C C . LEU A 1 85 ? 23.645 -4.080 -11.749 1.00 75.56 85 LEU A C 1
ATOM 675 O O . LEU A 1 85 ? 24.643 -3.397 -12.001 1.00 75.56 85 LEU A O 1
ATOM 679 N N . PRO A 1 86 ? 23.743 -5.301 -11.195 1.00 66.19 86 PRO A N 1
ATOM 680 C CA . PRO A 1 86 ? 25.031 -5.926 -10.954 1.00 66.19 86 PRO A CA 1
ATOM 681 C C . PRO A 1 86 ? 25.831 -6.015 -12.263 1.00 66.19 86 PRO A C 1
ATOM 683 O O . PRO A 1 86 ? 25.263 -6.440 -13.270 1.00 66.19 86 PRO A O 1
ATOM 686 N N . PRO A 1 87 ? 27.136 -5.697 -12.270 1.00 58.16 87 PRO A N 1
ATOM 687 C CA . PRO A 1 87 ? 27.973 -5.736 -13.476 1.00 58.16 87 PRO A CA 1
ATOM 688 C C . PRO A 1 87 ? 28.106 -7.140 -14.097 1.00 58.16 87 PRO A C 1
ATOM 690 O O . PRO A 1 87 ? 28.515 -7.273 -15.249 1.00 58.16 87 PRO A O 1
ATOM 693 N N . GLU A 1 88 ? 27.737 -8.187 -13.353 1.00 55.94 88 GLU A N 1
ATOM 694 C CA . GLU A 1 88 ? 27.690 -9.582 -13.815 1.00 55.94 88 GLU A CA 1
ATOM 695 C C . GLU A 1 88 ? 26.301 -10.028 -14.293 1.00 55.94 88 GLU A C 1
ATOM 697 O O . GLU A 1 88 ? 26.096 -11.200 -14.596 1.00 55.94 88 GLU A O 1
ATOM 702 N N . SER A 1 89 ? 25.348 -9.101 -14.396 1.00 57.47 89 SER A N 1
ATOM 703 C CA . SER A 1 89 ? 24.007 -9.356 -14.919 1.00 57.47 89 SER A CA 1
ATOM 704 C C . SER A 1 89 ? 24.075 -9.577 -16.429 1.00 57.47 89 SER A C 1
ATOM 706 O O . SER A 1 89 ? 23.755 -8.699 -17.226 1.00 57.47 89 SER A O 1
ATOM 708 N N . SER A 1 90 ? 24.530 -10.754 -16.853 1.00 54.84 90 SER A N 1
ATOM 709 C CA . SER A 1 90 ? 24.511 -11.192 -18.249 1.00 54.84 90 SER A CA 1
ATOM 710 C C . SER A 1 90 ? 23.128 -11.714 -18.638 1.00 54.84 90 SER A C 1
ATOM 712 O O . SER A 1 90 ? 23.010 -12.789 -19.225 1.00 54.84 90 SER A O 1
ATOM 714 N N . PHE A 1 91 ? 22.072 -11.013 -18.232 1.00 60.91 91 PHE A N 1
ATOM 715 C CA . PHE A 1 91 ? 20.721 -11.433 -18.552 1.00 60.91 91 PHE A CA 1
ATOM 716 C C . PHE A 1 91 ? 20.380 -10.997 -19.977 1.00 60.91 91 PHE A C 1
ATOM 718 O O . PHE A 1 91 ? 20.474 -9.818 -20.313 1.00 60.91 91 PHE A O 1
ATOM 725 N N . ASP A 1 92 ? 19.925 -11.944 -20.796 1.00 66.81 92 ASP A N 1
ATOM 726 C CA . ASP A 1 92 ? 19.336 -11.650 -22.110 1.00 66.81 92 ASP A CA 1
ATOM 727 C C . ASP A 1 92 ? 18.033 -10.837 -21.975 1.00 66.81 92 ASP A C 1
ATOM 729 O O . ASP A 1 92 ? 17.604 -10.139 -22.900 1.00 66.81 92 ASP A O 1
ATOM 733 N N . GLN A 1 93 ? 17.396 -10.923 -20.801 1.00 75.69 93 GLN A N 1
ATOM 734 C CA . GLN A 1 93 ? 16.176 -10.209 -20.448 1.00 75.69 93 GLN A CA 1
ATOM 735 C C . GLN A 1 93 ? 16.211 -9.749 -18.992 1.00 75.69 93 GLN A C 1
ATOM 737 O O . GLN A 1 93 ? 16.523 -10.527 -18.096 1.00 75.69 93 GLN A O 1
ATOM 742 N N . LEU A 1 94 ? 15.826 -8.499 -18.756 1.00 81.44 94 LEU A N 1
ATOM 743 C CA . LEU A 1 94 ? 15.617 -7.958 -17.416 1.00 81.44 94 LEU A CA 1
ATOM 744 C C . LEU A 1 94 ? 14.135 -8.031 -17.067 1.00 81.44 94 LEU A C 1
ATOM 746 O O . LEU A 1 94 ? 13.286 -7.675 -17.889 1.00 81.44 94 LEU A O 1
ATOM 750 N N . PHE A 1 95 ? 13.826 -8.453 -15.844 1.00 85.06 95 PHE A N 1
ATOM 751 C CA . PHE A 1 95 ? 12.454 -8.554 -15.363 1.00 85.06 95 PHE A CA 1
ATOM 752 C C . PHE A 1 95 ? 12.221 -7.558 -14.237 1.00 85.06 95 PHE A C 1
ATOM 754 O O . PHE A 1 95 ? 12.999 -7.465 -13.286 1.00 85.06 95 PHE A O 1
ATOM 761 N N . TYR A 1 96 ? 11.120 -6.823 -14.342 1.00 87.31 96 TYR A N 1
ATOM 762 C CA . TYR A 1 96 ? 10.697 -5.874 -13.329 1.00 87.31 96 TYR A CA 1
ATOM 763 C C . TYR A 1 96 ? 9.260 -6.141 -12.919 1.00 87.31 96 TYR A C 1
ATOM 765 O O . TYR A 1 96 ? 8.376 -6.276 -13.762 1.00 87.31 96 TYR A O 1
ATOM 773 N N . GLU A 1 97 ? 9.026 -6.180 -11.614 1.00 89.44 97 GLU A N 1
ATOM 774 C CA . GLU A 1 97 ? 7.690 -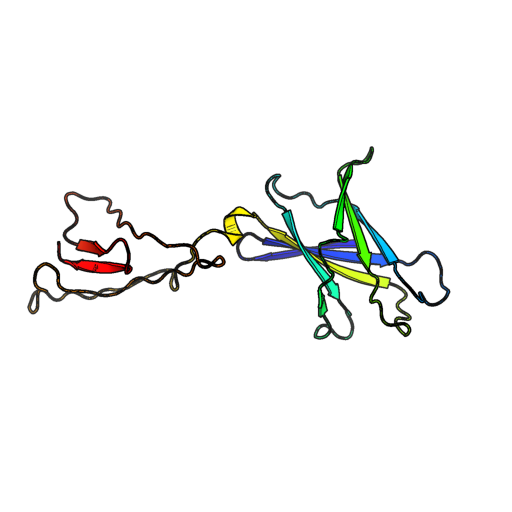6.155 -11.043 1.00 89.44 97 GLU A CA 1
ATOM 775 C C . GLU A 1 97 ? 7.311 -4.712 -10.710 1.00 89.44 97 GLU A C 1
ATOM 777 O O . GLU A 1 97 ? 8.056 -4.006 -10.026 1.00 89.44 97 GLU A O 1
ATOM 782 N N . VAL A 1 98 ? 6.140 -4.292 -11.172 1.00 89.50 98 VAL A N 1
ATOM 783 C CA . VAL A 1 98 ? 5.558 -2.977 -10.921 1.00 89.50 98 VAL A CA 1
ATOM 784 C C . VAL A 1 98 ? 4.299 -3.162 -10.094 1.00 89.50 98 VAL A C 1
ATOM 786 O O . VAL A 1 98 ? 3.402 -3.913 -10.477 1.00 89.50 98 VAL A O 1
ATOM 789 N N . VAL A 1 99 ? 4.227 -2.455 -8.973 1.00 87.88 99 VAL A N 1
ATOM 790 C CA . VAL A 1 99 ? 3.053 -2.409 -8.105 1.00 87.88 99 VAL A CA 1
ATOM 791 C C . VAL A 1 99 ? 2.424 -1.029 -8.222 1.00 87.88 99 VAL A C 1
ATOM 793 O O . VAL A 1 99 ? 3.089 -0.013 -8.002 1.00 87.88 99 VAL A O 1
ATOM 796 N N . LEU A 1 100 ? 1.144 -1.010 -8.582 1.00 87.88 100 LEU A N 1
ATOM 797 C CA . LEU A 1 100 ? 0.308 0.182 -8.604 1.00 87.88 100 LEU A CA 1
ATOM 798 C C . LEU A 1 100 ? -0.807 0.043 -7.575 1.00 87.88 100 LEU A C 1
ATOM 800 O O . LEU A 1 100 ? -1.363 -1.043 -7.413 1.00 87.88 100 LEU A O 1
ATOM 804 N N . GLY A 1 101 ? -1.155 1.137 -6.914 1.00 85.12 101 GLY A N 1
ATOM 805 C CA . GLY A 1 101 ? -2.203 1.151 -5.901 1.00 85.12 101 GLY A CA 1
ATOM 806 C C . GLY A 1 101 ? -2.885 2.503 -5.812 1.00 85.12 101 GLY A C 1
ATOM 807 O O . GLY A 1 101 ? -2.362 3.512 -6.294 1.00 85.12 101 GLY A O 1
ATOM 808 N N . ASP A 1 102 ? -4.072 2.506 -5.213 1.00 83.12 102 ASP A N 1
ATOM 809 C CA . ASP A 1 102 ? -4.749 3.735 -4.827 1.00 83.12 102 ASP A CA 1
ATOM 810 C C . ASP A 1 102 ? -3.927 4.419 -3.718 1.00 83.12 102 ASP A C 1
ATOM 812 O O . ASP A 1 102 ? -3.746 3.831 -2.646 1.00 83.12 102 ASP A O 1
ATOM 816 N N . PRO A 1 103 ? -3.420 5.649 -3.924 1.00 71.81 103 PRO A N 1
ATOM 817 C CA . PRO A 1 103 ? -2.704 6.363 -2.879 1.00 71.81 103 PRO A CA 1
ATOM 818 C C . PRO A 1 103 ? -3.565 6.529 -1.626 1.00 71.81 103 PRO A C 1
ATOM 820 O O . PRO A 1 103 ? -3.018 6.534 -0.528 1.00 71.81 103 PRO A O 1
ATOM 823 N N . ASP A 1 104 ? -4.893 6.593 -1.738 1.00 70.81 104 ASP A N 1
ATOM 824 C CA . ASP A 1 104 ? -5.765 6.678 -0.569 1.00 70.81 104 ASP A CA 1
ATOM 825 C C . ASP A 1 104 ? -5.788 5.366 0.229 1.00 70.81 104 ASP A C 1
ATOM 827 O O . ASP A 1 104 ? -5.933 5.401 1.451 1.00 70.81 104 ASP A O 1
ATOM 831 N N . ASP A 1 105 ? -5.566 4.207 -0.400 1.00 67.19 105 ASP A N 1
ATOM 832 C CA . ASP A 1 105 ? -5.459 2.918 0.301 1.00 67.19 105 ASP A CA 1
ATOM 833 C C . ASP A 1 105 ? -4.185 2.819 1.157 1.00 67.19 105 ASP A C 1
ATOM 835 O O . ASP A 1 105 ? -4.172 2.101 2.158 1.00 67.19 105 ASP A O 1
ATOM 839 N N . LEU A 1 106 ? -3.134 3.588 0.842 1.00 60.94 106 LEU A N 1
ATOM 840 C CA . LEU A 1 106 ? -1.961 3.746 1.716 1.00 60.94 106 LEU A CA 1
ATOM 841 C C . LEU A 1 106 ? -2.257 4.606 2.953 1.00 60.94 106 LEU A C 1
ATOM 843 O O . LEU A 1 106 ? -1.522 4.539 3.937 1.00 60.94 106 LEU A O 1
ATOM 847 N N . HIS A 1 107 ? -3.321 5.408 2.925 1.00 64.25 107 HIS A N 1
ATOM 848 C CA . HIS A 1 107 ? -3.705 6.285 4.031 1.00 64.25 107 HIS A CA 1
ATOM 849 C C . HIS A 1 107 ? -4.864 5.730 4.863 1.00 64.25 107 HIS A C 1
ATOM 851 O O . HIS A 1 107 ? -5.095 6.209 5.977 1.00 64.25 107 HIS A O 1
ATOM 857 N N . LYS A 1 108 ? -5.600 4.735 4.354 1.00 75.50 108 LYS A N 1
ATOM 858 C CA . LYS A 1 108 ? -6.773 4.184 5.036 1.00 75.50 108 LYS A CA 1
ATOM 859 C C . LYS A 1 108 ? -6.367 3.352 6.257 1.00 75.50 108 LYS A C 1
ATOM 861 O O . LYS A 1 108 ? -5.547 2.439 6.141 1.00 75.50 108 LYS A O 1
ATOM 866 N N . PRO A 1 109 ? -6.966 3.619 7.430 1.00 83.38 109 PRO A N 1
ATOM 867 C CA . PRO A 1 109 ? -6.850 2.723 8.566 1.00 83.38 109 PRO A CA 1
ATOM 868 C C . PRO A 1 109 ? -7.446 1.350 8.241 1.00 83.38 109 PRO A C 1
ATOM 870 O O . PRO A 1 109 ? -8.523 1.263 7.651 1.00 83.38 109 PRO A O 1
ATOM 873 N N . THR A 1 110 ? -6.781 0.283 8.672 1.00 85.75 110 THR A N 1
ATOM 874 C CA . THR A 1 110 ? -7.261 -1.097 8.526 1.00 85.75 110 THR A CA 1
ATOM 875 C C . THR A 1 110 ? -7.522 -1.717 9.888 1.00 85.75 110 THR A C 1
ATOM 877 O O . THR A 1 110 ? -6.698 -1.596 10.795 1.00 85.75 110 THR A O 1
ATOM 880 N N . PHE A 1 111 ? -8.673 -2.373 10.053 1.00 88.62 111 PHE A N 1
ATOM 881 C CA . PHE A 1 111 ? -8.960 -3.146 11.262 1.00 88.62 111 PHE A CA 1
ATOM 882 C C . PHE A 1 111 ? -8.057 -4.380 11.347 1.00 88.62 111 PHE A C 1
ATOM 884 O O . PHE A 1 111 ? -7.627 -4.917 10.328 1.00 88.62 111 PHE A O 1
ATOM 891 N N . GLY A 1 112 ? -7.756 -4.813 12.573 1.00 81.75 112 GLY A N 1
ATOM 892 C CA . GLY A 1 112 ? -6.995 -6.040 12.811 1.00 81.75 112 GLY A CA 1
ATOM 893 C C . GLY A 1 112 ? -7.762 -7.302 12.414 1.00 81.75 112 GLY A C 1
ATOM 894 O O . GLY A 1 112 ? -7.141 -8.261 11.968 1.00 81.75 112 GLY A O 1
ATOM 895 N N . ASP A 1 113 ? -9.092 -7.268 12.532 1.00 83.31 113 ASP A N 1
ATOM 896 C CA . ASP A 1 113 ? -9.991 -8.377 12.229 1.00 83.31 113 ASP A CA 1
ATOM 897 C C . ASP A 1 113 ? -11.240 -7.882 11.487 1.00 83.31 113 ASP A C 1
ATOM 899 O O . ASP A 1 113 ? -11.759 -6.799 11.762 1.00 83.31 113 ASP A O 1
ATOM 903 N N . ASP A 1 114 ? -11.779 -8.720 10.599 1.00 81.06 114 ASP A N 1
ATOM 904 C CA . ASP A 1 114 ? -13.026 -8.427 9.875 1.00 81.06 114 ASP A CA 1
ATOM 905 C C . ASP A 1 114 ? -14.271 -8.546 10.768 1.00 81.06 114 ASP A C 1
ATOM 907 O O . ASP A 1 114 ? -15.348 -8.044 10.436 1.00 81.06 114 ASP A O 1
ATOM 911 N N . LYS A 1 115 ? -14.157 -9.273 11.888 1.00 85.50 115 LYS A N 1
ATOM 912 C CA . LYS A 1 115 ? -15.250 -9.526 12.831 1.00 85.50 115 LYS A CA 1
ATOM 913 C C . LYS A 1 115 ? -14.735 -9.542 14.262 1.00 85.50 115 LYS A C 1
ATOM 915 O O . LYS A 1 115 ? -13.915 -10.381 14.622 1.00 85.50 115 LYS A O 1
ATOM 920 N N . TYR A 1 116 ? -15.325 -8.691 15.091 1.00 86.31 116 TYR A N 1
ATOM 921 C CA . TYR A 1 116 ? -15.127 -8.686 16.535 1.00 86.31 116 TYR A CA 1
ATOM 922 C C . TYR A 1 116 ? -16.345 -9.305 17.212 1.00 86.31 116 TYR A C 1
ATOM 924 O O . TYR A 1 116 ? -17.485 -8.960 16.898 1.00 86.31 116 TYR A O 1
ATOM 932 N N . ARG A 1 117 ? -16.108 -10.241 18.131 1.00 88.75 117 ARG A N 1
ATOM 933 C CA . ARG A 1 117 ? -17.160 -10.885 18.917 1.00 88.75 117 ARG A CA 1
ATOM 934 C C . ARG A 1 117 ? -17.071 -10.412 20.361 1.00 88.75 117 ARG A C 1
ATOM 936 O O . ARG A 1 117 ? -16.032 -10.567 20.992 1.00 88.75 117 ARG A O 1
ATOM 943 N N . ILE A 1 118 ? -18.179 -9.886 20.868 1.00 83.81 118 ILE A N 1
ATOM 944 C CA . ILE A 1 118 ? -18.355 -9.496 22.266 1.00 83.81 118 ILE A CA 1
ATOM 945 C C . ILE A 1 118 ? -19.517 -10.324 22.807 1.00 83.81 118 ILE A C 1
ATOM 947 O O . ILE A 1 118 ? -20.632 -10.236 22.294 1.00 83.81 118 ILE A O 1
ATOM 951 N N . ASP A 1 119 ? -19.250 -11.158 23.807 1.00 84.12 119 ASP A N 1
ATOM 952 C CA . ASP A 1 119 ? -20.270 -11.984 24.448 1.00 84.12 119 ASP A CA 1
ATOM 953 C C . ASP A 1 119 ? -20.777 -11.276 25.714 1.00 84.12 119 ASP A C 1
ATOM 955 O O . ASP A 1 119 ? -20.036 -11.116 26.681 1.00 84.12 119 ASP A O 1
ATOM 959 N N . VAL A 1 120 ? -22.053 -10.881 25.719 1.00 82.44 120 VAL A N 1
ATOM 960 C CA . VAL A 1 120 ? -22.735 -10.301 26.888 1.00 82.44 120 VAL A CA 1
ATOM 961 C C . VAL A 1 120 ? -23.715 -11.328 27.447 1.00 82.44 120 VAL A C 1
ATOM 963 O O . VAL A 1 120 ? -24.493 -11.924 26.699 1.00 82.44 120 VAL A O 1
ATOM 966 N N . ARG A 1 121 ? -23.684 -11.557 28.763 1.00 84.00 121 ARG A N 1
ATOM 967 C CA . ARG A 1 121 ? -24.583 -12.496 29.446 1.00 84.00 121 ARG A CA 1
ATOM 968 C C . ARG A 1 121 ? -25.624 -11.727 30.248 1.00 84.00 121 ARG A C 1
ATOM 970 O O . ARG A 1 121 ? -25.280 -10.799 30.964 1.00 84.00 121 ARG A O 1
ATOM 977 N N . ALA A 1 122 ? -26.886 -12.140 30.155 1.00 79.81 122 ALA A N 1
ATOM 978 C CA . ALA A 1 122 ? -27.981 -11.491 30.880 1.00 79.81 122 ALA A CA 1
ATOM 979 C C . ALA A 1 122 ? -27.807 -11.568 32.408 1.00 79.81 122 ALA A C 1
ATOM 981 O O . ALA A 1 122 ? -28.105 -10.606 33.108 1.00 79.81 122 ALA A O 1
ATOM 982 N N . ASP A 1 123 ? -27.268 -12.684 32.905 1.00 85.75 123 ASP A N 1
ATOM 983 C CA . ASP A 1 123 ? -27.043 -12.910 34.340 1.00 85.75 123 ASP A CA 1
ATOM 984 C C . ASP A 1 123 ? -25.851 -12.114 34.903 1.00 85.75 123 ASP A C 1
ATOM 986 O O . ASP A 1 123 ? -25.678 -12.039 36.117 1.00 85.75 123 ASP A O 1
ATOM 990 N N . ASP A 1 124 ? -25.032 -11.52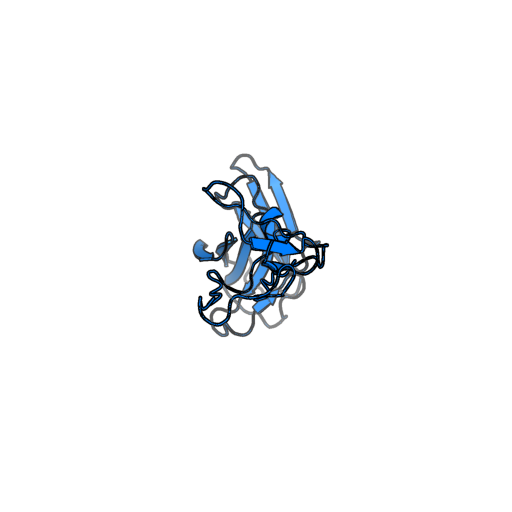5 34.029 1.00 83.00 124 ASP A N 1
ATOM 991 C CA . ASP A 1 124 ? -23.860 -10.716 34.372 1.00 83.00 124 ASP A CA 1
ATOM 992 C C . ASP A 1 124 ? -23.800 -9.501 33.441 1.00 83.00 124 ASP A C 1
ATOM 994 O O . ASP A 1 124 ? -22.863 -9.314 32.659 1.00 83.00 124 ASP A O 1
ATOM 998 N N . TRP A 1 125 ? -24.889 -8.724 33.447 1.00 83.25 125 TRP A N 1
ATOM 999 C CA . TRP A 1 125 ? -24.986 -7.560 32.579 1.00 83.25 125 TRP A CA 1
ATOM 1000 C C . TRP A 1 125 ? -23.940 -6.511 32.993 1.00 83.25 125 TRP A C 1
ATOM 1002 O O . TRP A 1 125 ? -23.903 -6.101 34.161 1.00 83.25 125 TRP A O 1
ATOM 1012 N N . PRO A 1 126 ? -23.087 -6.061 32.060 1.00 84.25 126 PRO A N 1
ATOM 1013 C CA . PRO A 1 126 ? -22.047 -5.090 32.347 1.00 84.25 126 PRO A CA 1
ATOM 1014 C C . PRO A 1 126 ? -22.661 -3.750 32.755 1.00 84.25 126 PRO A C 1
ATOM 1016 O O . PRO A 1 126 ? -23.707 -3.339 32.262 1.00 84.25 126 PRO A O 1
ATOM 1019 N N . LYS A 1 127 ? -21.998 -3.044 33.672 1.00 86.25 127 LYS A N 1
ATOM 1020 C CA . LYS A 1 127 ? -22.443 -1.711 34.100 1.00 86.25 127 LYS A CA 1
ATOM 1021 C C . LYS A 1 127 ? -22.223 -0.691 32.984 1.00 86.25 127 LYS A C 1
ATOM 1023 O O . LYS A 1 127 ? -21.244 -0.812 32.248 1.00 86.25 127 LYS A O 1
ATOM 1028 N N . VAL A 1 128 ? -23.027 0.369 32.973 1.00 85.56 128 VAL A N 1
ATOM 1029 C CA . VAL A 1 128 ? -22.811 1.551 32.122 1.00 85.56 128 VAL A CA 1
ATOM 1030 C C . VAL A 1 128 ? -21.376 2.046 32.209 1.00 85.56 128 VAL A C 1
ATOM 1032 O O . VAL A 1 128 ? -20.811 2.176 33.299 1.00 85.56 128 VAL A O 1
ATOM 1035 N N . GLY A 1 129 ? -20.776 2.276 31.040 1.00 83.56 129 GLY A N 1
ATOM 1036 C CA . GLY A 1 129 ? -19.380 2.673 30.886 1.00 83.56 129 GLY A CA 1
ATOM 1037 C C . GLY A 1 129 ? -18.357 1.545 31.048 1.00 83.56 129 GLY A C 1
ATOM 1038 O O . GLY A 1 129 ? -17.160 1.815 30.953 1.00 83.56 129 GLY A O 1
ATOM 1039 N N . SER A 1 130 ? -18.774 0.294 31.283 1.00 87.31 130 SER A N 1
ATOM 1040 C CA . SER A 1 130 ? -17.831 -0.831 31.304 1.00 87.31 130 SER A CA 1
ATOM 1041 C C . SER A 1 130 ? -17.282 -1.081 29.905 1.00 87.31 130 SER A C 1
ATOM 1043 O O . SER A 1 130 ? -18.034 -1.093 28.931 1.00 87.31 130 SER A O 1
ATOM 1045 N N . ASN A 1 131 ? -15.979 -1.339 29.821 1.00 89.38 131 ASN A N 1
ATOM 1046 C CA . ASN A 1 131 ? -15.353 -1.809 28.594 1.00 89.38 131 ASN A CA 1
ATOM 1047 C C . ASN A 1 131 ? -15.734 -3.278 28.342 1.00 89.38 131 ASN A C 1
ATOM 1049 O O . ASN A 1 131 ? -15.467 -4.149 29.168 1.00 89.38 131 ASN A O 1
ATOM 1053 N N . LEU A 1 132 ? -16.368 -3.525 27.199 1.00 88.94 132 LEU A N 1
ATOM 1054 C CA . LEU A 1 132 ? -16.837 -4.833 26.742 1.00 88.94 132 LEU A CA 1
ATOM 1055 C C . LEU A 1 132 ? -15.834 -5.531 25.813 1.00 88.94 132 LEU A C 1
ATOM 1057 O O . LEU A 1 132 ? -15.933 -6.731 25.571 1.00 88.94 132 LEU A O 1
ATOM 1061 N N . GLY A 1 133 ? -14.880 -4.777 25.273 1.00 89.00 133 GLY A N 1
ATOM 1062 C CA . GLY A 1 133 ? -13.883 -5.234 24.318 1.00 89.00 133 GLY A CA 1
ATOM 1063 C C . GLY A 1 133 ? -13.310 -4.064 23.525 1.00 89.00 133 GLY A C 1
ATOM 1064 O O . GLY A 1 133 ? -13.888 -2.982 23.480 1.00 89.00 133 GLY A O 1
ATOM 1065 N N . THR A 1 134 ? -12.184 -4.282 22.856 1.00 90.25 134 THR A N 1
ATOM 1066 C CA . THR A 1 134 ? -11.507 -3.232 22.086 1.00 90.25 134 THR A CA 1
ATOM 1067 C C . THR A 1 134 ? -11.431 -3.630 20.622 1.00 90.25 134 THR A C 1
ATOM 1069 O O . THR A 1 134 ? -10.938 -4.711 20.299 1.00 90.25 134 THR A O 1
ATOM 1072 N N . VAL A 1 135 ? -11.883 -2.743 19.735 1.00 90.69 135 VAL A N 1
ATOM 1073 C CA . VAL A 1 135 ? -11.602 -2.843 18.299 1.00 90.69 135 VAL A CA 1
ATOM 1074 C C . VAL A 1 135 ? -10.332 -2.065 17.985 1.00 90.69 135 VAL A C 1
ATOM 1076 O O . VAL A 1 135 ? -10.130 -0.957 18.478 1.00 90.69 135 VAL A O 1
ATOM 1079 N N . GLY A 1 136 ? -9.452 -2.654 17.180 1.00 90.25 136 GLY A N 1
ATOM 1080 C CA . GLY A 1 136 ? -8.160 -2.062 16.855 1.00 90.25 136 GLY A CA 1
ATOM 1081 C C . GLY A 1 136 ? -8.014 -1.863 15.360 1.00 90.25 136 GLY A C 1
ATOM 1082 O O . GLY A 1 136 ? -8.183 -2.809 14.594 1.00 90.25 136 GLY A O 1
ATOM 1083 N N . ALA A 1 137 ? -7.649 -0.652 14.953 1.00 89.69 137 ALA A N 1
ATOM 1084 C CA . ALA A 1 137 ? -7.206 -0.364 13.599 1.00 89.69 137 ALA A CA 1
ATOM 1085 C C . ALA A 1 137 ? -5.764 0.155 13.588 1.00 89.69 137 ALA A C 1
ATOM 1087 O O . ALA A 1 137 ? -5.263 0.691 14.578 1.00 89.69 137 ALA A O 1
ATOM 1088 N N . ARG A 1 138 ? -5.082 -0.021 12.458 1.00 84.81 138 ARG A N 1
ATOM 1089 C CA . ARG A 1 138 ? -3.728 0.479 12.212 1.00 84.81 138 ARG A CA 1
ATOM 1090 C C . ARG A 1 138 ? -3.766 1.475 11.068 1.00 84.81 138 ARG A C 1
ATOM 1092 O O . ARG A 1 138 ? -4.359 1.200 10.033 1.00 84.81 138 ARG A O 1
ATOM 1099 N N . SER A 1 139 ? -3.113 2.617 11.257 1.00 81.19 139 SER A N 1
ATOM 1100 C CA . SER A 1 139 ? -2.872 3.585 10.191 1.00 81.19 139 SER A CA 1
ATOM 1101 C C . SER A 1 139 ? -1.470 3.341 9.636 1.00 81.19 139 SER A C 1
ATOM 1103 O O . SER A 1 139 ? -0.512 3.415 10.413 1.00 81.19 139 SER A O 1
ATOM 1105 N N . PRO A 1 140 ? -1.307 3.075 8.329 1.00 68.94 140 PRO A N 1
ATOM 1106 C CA . PRO A 1 140 ? 0.018 2.900 7.733 1.00 68.94 140 PRO A CA 1
ATOM 1107 C C . PRO A 1 140 ? 0.902 4.151 7.865 1.00 68.94 140 PRO A C 1
ATOM 1109 O O . PRO A 1 140 ? 2.126 4.052 7.886 1.00 68.94 140 PRO A O 1
ATOM 1112 N N . THR A 1 141 ? 0.286 5.328 8.004 1.00 73.12 141 THR A N 1
ATOM 1113 C CA . THR A 1 141 ? 0.972 6.621 8.140 1.00 73.12 141 THR A CA 1
ATOM 1114 C C . THR A 1 141 ? 1.114 7.081 9.590 1.00 73.12 141 THR A C 1
ATOM 1116 O O . THR A 1 141 ? 1.577 8.192 9.833 1.00 73.12 141 THR A O 1
ATOM 1119 N N . HIS A 1 142 ? 0.736 6.241 10.562 1.00 73.12 142 HIS A N 1
ATOM 1120 C CA . HIS A 1 142 ? 0.681 6.592 11.987 1.00 73.12 142 HIS A CA 1
ATOM 1121 C C . HIS A 1 142 ? -0.200 7.822 12.286 1.00 73.12 142 HIS A C 1
ATOM 1123 O O . HIS A 1 142 ? -0.005 8.504 13.293 1.00 73.12 142 HIS A O 1
ATOM 1129 N N . SER A 1 143 ? -1.174 8.115 11.420 1.00 79.75 143 SER A N 1
ATOM 1130 C CA . SER A 1 143 ? -2.169 9.162 11.656 1.00 79.75 143 SER A CA 1
ATOM 1131 C C . SER A 1 143 ? -3.133 8.793 12.793 1.00 79.75 143 SER A C 1
ATOM 1133 O O . SER A 1 143 ? -3.332 7.615 13.105 1.00 79.75 143 SER A O 1
ATOM 1135 N N . GLU A 1 144 ? -3.738 9.806 13.426 1.00 86.62 144 GLU A N 1
ATOM 1136 C CA . GLU A 1 144 ? -4.751 9.603 14.470 1.00 86.62 144 GLU A CA 1
ATOM 1137 C C . GLU A 1 144 ? -5.982 8.891 13.887 1.00 86.62 144 GLU A C 1
ATOM 1139 O O . GLU A 1 144 ? -6.573 9.343 12.904 1.00 86.62 144 GLU A O 1
ATOM 1144 N N . ILE A 1 145 ? -6.391 7.790 14.519 1.00 89.50 145 ILE A N 1
ATOM 1145 C CA . ILE A 1 145 ? -7.583 7.024 14.147 1.00 89.50 145 ILE A CA 1
ATOM 1146 C C . ILE A 1 145 ? -8.740 7.457 15.040 1.00 89.50 145 ILE A C 1
ATOM 1148 O O . ILE A 1 145 ? -8.579 7.561 16.256 1.00 89.50 145 ILE A O 1
ATOM 1152 N N . ARG A 1 146 ? -9.919 7.667 14.444 1.00 93.31 146 ARG A N 1
ATOM 1153 C CA . ARG A 1 146 ? -11.160 7.893 15.190 1.00 93.31 146 ARG A CA 1
ATOM 1154 C C . ARG A 1 146 ? -12.176 6.797 14.917 1.00 93.31 146 ARG A C 1
ATOM 1156 O O . ARG A 1 146 ? -12.445 6.479 13.762 1.00 93.31 146 ARG A O 1
ATOM 1163 N N . TYR A 1 147 ? -12.764 6.269 15.981 1.00 91.94 147 TYR A N 1
ATOM 1164 C CA . TYR A 1 147 ? -13.766 5.210 15.920 1.00 91.94 147 TYR A CA 1
ATOM 1165 C C . TYR A 1 147 ? -15.179 5.789 15.986 1.00 91.94 147 TYR A C 1
ATOM 1167 O O . TYR A 1 147 ? -15.442 6.744 16.717 1.00 91.94 147 TYR A O 1
ATOM 1175 N N . HIS A 1 148 ? -16.096 5.187 15.234 1.00 90.62 148 HIS A N 1
ATOM 1176 C CA . HIS A 1 148 ? -17.519 5.496 15.280 1.00 90.62 148 HIS A CA 1
ATOM 1177 C C . HIS A 1 148 ? -18.313 4.200 15.119 1.00 90.62 148 HIS A C 1
ATOM 1179 O O . HIS A 1 148 ? -18.008 3.393 14.242 1.00 90.62 148 HIS A O 1
ATOM 1185 N N . LEU A 1 149 ? -19.336 4.010 15.951 1.00 88.25 149 LEU A N 1
ATOM 1186 C CA . LEU A 1 149 ? -20.220 2.854 15.873 1.00 88.25 149 LEU A CA 1
ATOM 1187 C C . LEU A 1 149 ? -21.483 3.244 15.105 1.00 88.25 149 LEU A C 1
ATOM 1189 O O . LEU A 1 149 ? -22.166 4.201 15.461 1.00 88.25 149 LEU A O 1
ATOM 1193 N N . VAL A 1 150 ? -21.796 2.502 14.046 1.00 86.62 150 VAL A N 1
ATOM 1194 C CA . VAL A 1 150 ? -23.033 2.675 13.276 1.00 86.62 150 VAL A CA 1
ATOM 1195 C C . VAL A 1 150 ? -23.910 1.455 13.519 1.00 86.62 150 VAL A C 1
ATOM 1197 O O . VAL A 1 150 ? -23.455 0.326 13.356 1.00 86.62 150 VAL A O 1
ATOM 1200 N N . SER A 1 151 ? -25.166 1.676 13.910 1.00 84.25 151 SER A N 1
ATOM 1201 C CA . SER A 1 151 ? -26.152 0.608 14.091 1.00 84.25 151 SER A CA 1
ATOM 1202 C C . SER A 1 151 ? -27.411 0.910 13.281 1.00 84.25 151 SER A C 1
ATOM 1204 O O . SER A 1 151 ? -27.804 2.068 13.152 1.00 84.25 151 SER A O 1
ATOM 1206 N N . ASN A 1 152 ? -28.051 -0.131 12.749 1.00 77.62 152 ASN A N 1
ATOM 1207 C CA . ASN A 1 152 ? -29.246 -0.006 11.908 1.00 77.62 152 ASN A CA 1
ATOM 1208 C C . ASN A 1 152 ? -30.566 0.059 12.720 1.00 77.62 152 ASN A C 1
ATOM 1210 O O . ASN A 1 152 ? -31.631 -0.162 12.149 1.00 77.62 152 ASN A O 1
ATOM 1214 N N . GLY A 1 153 ? -30.524 0.311 14.038 1.00 66.31 153 GLY A N 1
ATOM 1215 C CA . GLY A 1 153 ? -31.688 0.271 14.942 1.00 66.31 153 GLY A CA 1
ATOM 1216 C C . GLY A 1 153 ? -31.823 1.489 15.869 1.00 66.31 153 GLY A C 1
ATOM 1217 O O . GLY A 1 153 ? -30.941 2.344 15.922 1.00 66.31 153 GLY A O 1
ATOM 1218 N N . ASN A 1 154 ? -32.946 1.575 16.598 1.00 55.88 154 ASN A N 1
ATOM 1219 C CA . ASN A 1 154 ? -33.201 2.638 17.581 1.00 55.88 154 ASN A CA 1
ATOM 1220 C C . ASN A 1 154 ? -32.253 2.521 18.784 1.00 55.88 154 ASN A C 1
ATOM 1222 O O . ASN A 1 154 ? -32.254 1.481 19.430 1.00 55.88 154 ASN A O 1
ATOM 1226 N N . ALA A 1 155 ? -31.550 3.627 19.068 1.00 55.34 155 ALA A N 1
ATOM 1227 C CA . ALA A 1 155 ? -30.636 3.907 20.186 1.00 55.34 155 ALA A CA 1
ATOM 1228 C C . ALA A 1 155 ? -29.573 2.821 20.464 1.00 55.34 155 ALA A C 1
ATOM 1230 O O . ALA A 1 155 ? -29.906 1.701 20.848 1.00 55.34 155 ALA A O 1
ATOM 1231 N N . PRO A 1 156 ? -28.273 3.123 20.319 1.00 67.12 156 PRO A N 1
ATOM 1232 C CA . PRO A 1 156 ? -27.269 2.098 20.510 1.00 67.12 156 PRO A CA 1
ATOM 1233 C C . PRO A 1 156 ? -27.091 1.844 22.019 1.00 67.12 156 PRO A C 1
ATOM 1235 O O . PRO A 1 156 ? -26.607 2.702 22.744 1.00 67.12 156 PRO A O 1
ATOM 1238 N N . TYR A 1 157 ? -27.467 0.647 22.485 1.00 77.00 157 TYR A N 1
ATOM 1239 C CA . TYR A 1 157 ? -27.135 0.133 23.831 1.00 77.00 157 TYR A CA 1
ATOM 1240 C C . TYR A 1 157 ? -25.617 0.046 24.082 1.00 77.00 157 TYR A C 1
ATOM 1242 O O . TYR A 1 157 ? -25.166 -0.210 25.195 1.00 77.00 157 TYR A O 1
ATOM 1250 N N . PHE A 1 158 ? -24.828 0.228 23.024 1.00 84.75 158 PHE A N 1
ATOM 1251 C CA . PHE A 1 158 ? -23.383 0.150 23.038 1.00 84.75 158 PHE A CA 1
ATOM 1252 C C . PHE A 1 158 ? -22.776 1.382 22.380 1.00 84.75 158 PHE A C 1
ATOM 1254 O O . PHE A 1 158 ? -23.269 1.877 21.373 1.00 84.75 158 PHE A O 1
ATOM 1261 N N . GLY A 1 159 ? -21.665 1.846 22.920 1.00 88.75 159 GLY A N 1
ATOM 1262 C CA . GLY A 1 159 ? -20.902 2.971 22.413 1.00 88.75 159 GLY A CA 1
ATOM 1263 C C . GLY A 1 159 ? -19.521 2.510 21.994 1.00 88.75 159 GLY A C 1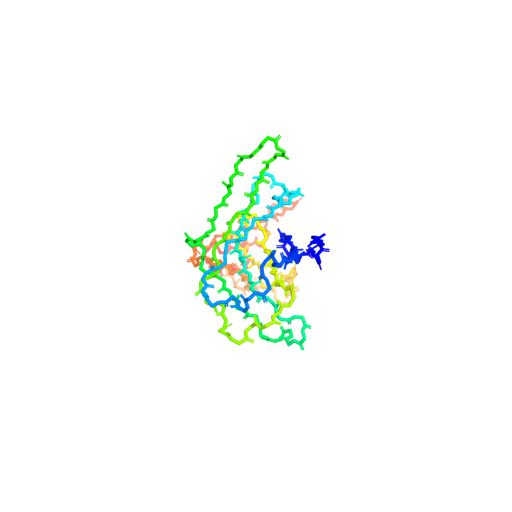
ATOM 1264 O O . GLY A 1 159 ? -19.100 1.393 22.290 1.00 88.75 159 GLY A O 1
ATOM 1265 N N . VAL A 1 160 ? -18.786 3.394 21.331 1.00 91.25 160 VAL A N 1
ATOM 1266 C CA . VAL A 1 160 ? -17.350 3.212 21.133 1.00 91.25 160 VAL A CA 1
ATOM 1267 C C . VAL A 1 160 ? -16.624 4.469 21.574 1.00 91.25 160 VAL A C 1
ATOM 1269 O O . VAL A 1 160 ? -17.023 5.588 21.240 1.00 91.25 160 VAL A O 1
ATOM 1272 N N . ASN A 1 161 ? -15.548 4.298 22.329 1.00 92.69 161 ASN A N 1
ATOM 1273 C CA . ASN A 1 161 ? -14.640 5.386 22.618 1.00 92.69 161 ASN A CA 1
ATOM 1274 C C . ASN A 1 161 ? -13.932 5.790 21.321 1.00 92.69 161 ASN A C 1
ATOM 1276 O O . ASN A 1 161 ? -13.182 5.015 20.725 1.00 92.69 161 ASN A O 1
ATOM 1280 N N . THR A 1 162 ? -14.158 7.033 20.904 1.00 92.50 162 THR A N 1
ATOM 1281 C CA . THR A 1 162 ? -13.694 7.544 19.612 1.00 92.50 162 THR A CA 1
ATOM 1282 C C . THR A 1 162 ? -12.178 7.551 19.470 1.00 92.50 162 THR A C 1
ATOM 1284 O O . THR A 1 162 ? -11.703 7.565 18.343 1.00 92.50 162 THR A O 1
ATOM 1287 N N . LYS A 1 163 ? -11.415 7.520 20.568 1.00 92.25 163 LYS A N 1
ATOM 1288 C CA . LYS A 1 163 ? -9.945 7.552 20.547 1.00 92.25 163 LYS A CA 1
ATOM 1289 C C . LYS A 1 163 ? -9.309 6.188 20.777 1.00 92.25 163 LYS A C 1
ATOM 1291 O O . LYS A 1 163 ? -8.249 5.916 20.225 1.00 92.25 163 LYS A O 1
ATOM 1296 N N . THR A 1 164 ? -9.923 5.351 21.611 1.00 91.06 164 THR A N 1
ATOM 1297 C CA . THR A 1 164 ? -9.316 4.086 22.057 1.00 91.06 164 THR A CA 1
ATOM 1298 C C . THR A 1 164 ? -9.897 2.856 21.368 1.00 91.06 164 THR A C 1
ATOM 1300 O O . THR A 1 164 ? -9.274 1.801 21.420 1.00 91.06 164 THR A O 1
ATOM 1303 N N . GLY A 1 165 ? -11.067 2.965 20.728 1.00 89.31 165 GLY A N 1
ATOM 1304 C CA . GLY A 1 165 ? -11.759 1.816 20.137 1.00 89.31 165 GLY A CA 1
ATOM 1305 C C . GLY A 1 165 ? -12.392 0.882 21.175 1.00 89.31 165 GLY A C 1
ATOM 1306 O O . GLY A 1 165 ? -12.856 -0.202 20.831 1.00 89.31 165 GLY A O 1
ATOM 1307 N N . GLU A 1 166 ? -12.422 1.276 22.451 1.00 92.06 166 GLU A N 1
ATOM 1308 C CA . GLU A 1 166 ? -13.111 0.524 23.501 1.00 92.06 166 GLU A CA 1
ATOM 1309 C C . GLU A 1 166 ? -14.619 0.565 23.264 1.00 92.06 166 GLU A C 1
ATOM 1311 O O . GLU A 1 166 ? -15.207 1.637 23.127 1.00 92.06 166 GLU A O 1
ATOM 1316 N N . THR A 1 167 ? -15.240 -0.604 23.215 1.00 84.44 167 THR A N 1
ATOM 1317 C CA . THR A 1 167 ? -16.687 -0.766 23.113 1.00 84.44 167 THR A CA 1
ATOM 1318 C C . THR A 1 167 ? -17.270 -0.691 24.515 1.00 84.44 167 THR A C 1
ATOM 1320 O O . THR A 1 167 ? -16.823 -1.404 25.410 1.00 84.44 167 THR A O 1
ATOM 1323 N N . LEU A 1 168 ?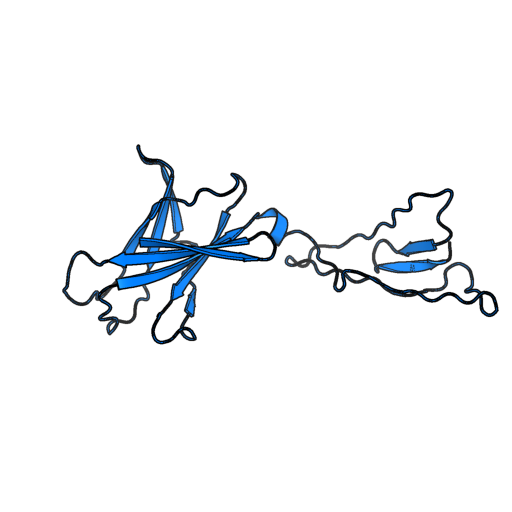 -18.244 0.187 24.719 1.00 83.69 168 LEU A N 1
ATOM 1324 C CA . LEU A 1 168 ? -18.796 0.523 26.029 1.00 83.69 168 LEU A CA 1
ATOM 1325 C C . LEU A 1 168 ? -20.278 0.170 26.087 1.00 83.69 168 LEU A C 1
ATOM 1327 O O . LEU A 1 168 ? -20.962 0.256 25.073 1.00 83.69 168 LEU A O 1
ATOM 1331 N N . GLU A 1 169 ? -20.794 -0.163 27.264 1.00 80.62 169 GLU A N 1
ATOM 1332 C CA . GLU A 1 169 ? -22.241 -0.098 27.519 1.00 80.62 169 GLU A CA 1
ATOM 1333 C C . GLU A 1 169 ? -22.647 1.384 27.684 1.00 80.62 169 GLU A C 1
ATOM 1335 O O . GLU A 1 169 ? -21.922 2.137 28.350 1.00 80.62 169 GLU A O 1
ATOM 1340 N N . SER A 1 170 ? -23.689 1.824 26.960 1.00 70.25 170 SER A N 1
ATOM 1341 C CA . SER A 1 170 ? -24.097 3.243 26.830 1.00 70.25 170 SER A CA 1
ATOM 1342 C C . SER A 1 170 ? -25.246 3.652 27.736 1.00 70.25 170 SER A C 1
ATOM 1344 O O . SER A 1 170 ? -26.241 2.901 27.795 1.00 70.25 170 SER A O 1
#